Protein AF-U1PTX6-F1 (afdb_monomer)

Structure (mmCIF, N/CA/C/O backbone):
data_AF-U1PTX6-F1
#
_entry.id   AF-U1PTX6-F1
#
loop_
_atom_site.group_PDB
_atom_site.id
_atom_site.type_symbol
_atom_site.label_atom_id
_atom_site.label_alt_id
_atom_site.label_comp_id
_atom_site.label_asym_id
_atom_site.label_entity_id
_atom_site.label_seq_id
_atom_site.pdbx_PDB_ins_code
_atom_site.Cartn_x
_atom_site.Cartn_y
_atom_site.Cartn_z
_atom_site.occupancy
_atom_site.B_iso_or_equiv
_atom_site.auth_seq_id
_atom_site.auth_comp_id
_atom_site.auth_asym_id
_atom_site.auth_atom_id
_atom_site.pdbx_PDB_model_num
ATOM 1 N N . MET A 1 1 ? -22.214 -5.969 -16.723 1.00 67.19 1 MET A N 1
ATOM 2 C CA . MET A 1 1 ? -20.946 -5.271 -17.019 1.00 67.19 1 MET A CA 1
ATOM 3 C C . MET A 1 1 ? -19.883 -6.354 -17.140 1.00 67.19 1 MET A C 1
ATOM 5 O O . MET A 1 1 ? -19.768 -7.136 -16.210 1.00 67.19 1 MET A O 1
ATOM 9 N N . THR A 1 2 ? -19.226 -6.487 -18.291 1.00 77.38 2 THR A N 1
ATOM 10 C CA . THR A 1 2 ? -18.214 -7.534 -18.550 1.00 77.38 2 THR A CA 1
ATOM 11 C C . THR A 1 2 ? -16.856 -7.077 -18.017 1.00 77.38 2 THR A C 1
ATOM 13 O O . THR A 1 2 ? -16.517 -5.902 -18.161 1.00 77.38 2 THR A O 1
ATOM 16 N N . THR A 1 3 ? -16.079 -7.966 -17.396 1.00 85.25 3 THR A N 1
ATOM 17 C CA . THR A 1 3 ? -14.737 -7.619 -16.891 1.00 85.25 3 THR A CA 1
ATOM 18 C C . THR A 1 3 ? -13.754 -7.368 -18.042 1.00 85.25 3 THR A C 1
ATOM 20 O O . THR A 1 3 ? -13.933 -7.879 -19.149 1.00 85.25 3 THR A O 1
ATOM 23 N N . VAL A 1 4 ? -12.667 -6.623 -17.794 1.00 81.56 4 VAL A N 1
ATOM 24 C CA . VAL A 1 4 ? -11.594 -6.423 -18.794 1.00 81.56 4 VAL A CA 1
ATOM 25 C C . VAL A 1 4 ? -11.038 -7.771 -19.278 1.00 81.56 4 VAL A C 1
ATOM 27 O O . VAL A 1 4 ? -10.809 -7.959 -20.473 1.00 81.56 4 VAL A O 1
ATOM 30 N N . THR A 1 5 ? -10.896 -8.738 -18.367 1.00 85.56 5 THR A N 1
ATOM 31 C CA . THR A 1 5 ? -10.382 -10.087 -18.645 1.00 85.56 5 THR A CA 1
ATOM 32 C C . THR A 1 5 ? -11.332 -10.932 -19.490 1.00 85.56 5 THR A C 1
ATOM 34 O O . THR A 1 5 ? -10.887 -11.758 -20.281 1.00 85.56 5 THR A O 1
ATOM 37 N N . GLU A 1 6 ? -12.642 -10.755 -19.350 1.00 88.44 6 GLU A N 1
ATOM 38 C CA . GLU A 1 6 ? -13.608 -11.384 -20.254 1.00 88.44 6 GLU A CA 1
ATOM 39 C C . GLU A 1 6 ? -13.608 -10.689 -21.612 1.00 88.44 6 GLU A C 1
ATOM 41 O O . GLU A 1 6 ? -13.551 -11.358 -22.641 1.00 88.44 6 GLU A O 1
ATOM 46 N N . ARG A 1 7 ? -13.567 -9.352 -21.628 1.00 90.12 7 ARG A N 1
ATOM 47 C CA . ARG A 1 7 ? -13.594 -8.579 -22.870 1.00 90.12 7 ARG A CA 1
ATOM 48 C C . ARG A 1 7 ? -12.386 -8.855 -23.763 1.00 90.12 7 ARG A C 1
ATOM 50 O O . ARG A 1 7 ? -12.537 -8.937 -24.979 1.00 90.12 7 ARG A O 1
ATOM 57 N N . ILE A 1 8 ? -11.197 -9.033 -23.186 1.00 87.94 8 ILE A N 1
ATOM 58 C CA . ILE A 1 8 ? -9.986 -9.293 -23.975 1.00 87.94 8 ILE A CA 1
ATOM 59 C C . ILE A 1 8 ? -10.019 -10.663 -24.672 1.00 87.94 8 ILE A C 1
ATOM 61 O O . ILE A 1 8 ? -9.386 -10.822 -25.710 1.00 87.94 8 ILE A O 1
ATOM 65 N N . LYS A 1 9 ? -10.796 -11.637 -24.173 1.00 88.75 9 LYS A N 1
ATOM 66 C CA . LYS A 1 9 ? -10.960 -12.948 -24.832 1.00 88.75 9 LYS A CA 1
ATOM 67 C C . LYS A 1 9 ? -11.724 -12.848 -26.153 1.00 88.75 9 LYS A C 1
ATOM 69 O O . LYS A 1 9 ? -11.542 -13.687 -27.030 1.00 88.75 9 LYS A O 1
ATOM 74 N N . GLU A 1 10 ? -12.570 -11.831 -26.296 1.00 91.12 10 GLU A N 1
ATOM 75 C CA . GLU A 1 10 ? -13.390 -11.599 -27.489 1.00 91.12 10 GLU A CA 1
ATOM 76 C C . GLU A 1 10 ? -12.643 -10.813 -28.578 1.00 91.12 10 GLU A C 1
ATOM 78 O O . GLU A 1 10 ? -13.075 -10.778 -29.730 1.00 91.12 10 GLU A O 1
ATOM 83 N N . ILE A 1 11 ? -11.518 -10.178 -28.234 1.00 87.31 11 ILE A N 1
ATOM 84 C CA . ILE A 1 11 ? -10.760 -9.303 -29.130 1.00 87.31 11 ILE A CA 1
ATOM 85 C C . ILE A 1 11 ? -9.465 -10.007 -29.547 1.00 87.31 11 ILE A C 1
ATOM 87 O O . ILE A 1 11 ? -8.606 -10.301 -28.721 1.00 87.31 11 ILE A O 1
ATOM 91 N N . LYS A 1 12 ? -9.279 -10.239 -30.852 1.00 84.69 12 LYS A N 1
ATOM 92 C CA . LYS A 1 12 ? -8.003 -10.735 -31.394 1.00 84.69 12 LYS A CA 1
ATOM 93 C C . LYS A 1 12 ? -7.061 -9.575 -31.696 1.00 84.69 12 LYS A C 1
ATOM 95 O O . LYS A 1 12 ? -7.418 -8.679 -32.459 1.00 84.69 12 LYS A O 1
ATOM 100 N N . GLN A 1 13 ? -5.841 -9.628 -31.158 1.00 85.50 13 GLN A N 1
ATOM 101 C CA . GLN A 1 13 ? -4.805 -8.674 -31.543 1.00 85.50 13 GLN A CA 1
ATOM 102 C C . GLN A 1 13 ? -4.388 -8.872 -33.013 1.00 85.50 13 GLN A C 1
ATOM 104 O O . GLN A 1 13 ? -4.213 -10.014 -33.453 1.00 85.50 13 GLN A O 1
ATOM 109 N N . PRO A 1 14 ? -4.208 -7.782 -33.782 1.00 89.31 14 PRO A N 1
ATOM 110 C CA . PRO A 1 14 ? -3.680 -7.854 -35.137 1.00 89.31 14 PRO A CA 1
ATOM 111 C C . PRO A 1 14 ? -2.234 -8.364 -35.133 1.00 89.31 14 PRO A C 1
ATOM 113 O O . PRO A 1 14 ? -1.470 -8.153 -34.187 1.00 89.31 14 PRO A O 1
ATOM 116 N N . ARG A 1 15 ? -1.837 -9.033 -36.219 1.00 85.44 15 ARG A N 1
ATOM 117 C CA . ARG A 1 15 ? -0.468 -9.531 -36.384 1.00 85.44 15 ARG A CA 1
ATOM 118 C C . ARG A 1 15 ? 0.504 -8.346 -36.393 1.00 85.44 15 ARG A C 1
ATOM 120 O O . ARG A 1 15 ? 0.399 -7.482 -37.254 1.00 85.44 15 ARG A O 1
ATOM 127 N N . GLY A 1 16 ? 1.445 -8.331 -35.449 1.00 83.38 16 GLY A N 1
ATOM 128 C CA . GLY A 1 16 ? 2.383 -7.217 -35.255 1.00 83.38 16 GLY A CA 1
ATOM 129 C C . GLY A 1 16 ? 1.932 -6.158 -34.241 1.00 83.38 16 GLY A C 1
ATOM 130 O O . GLY A 1 16 ? 2.669 -5.202 -34.026 1.00 83.38 16 GLY A O 1
ATOM 131 N N . GLY A 1 17 ? 0.775 -6.340 -33.590 1.00 87.38 17 GLY A N 1
ATOM 132 C CA . GLY A 1 17 ? 0.257 -5.428 -32.569 1.00 87.38 17 GLY A CA 1
ATOM 133 C C . GLY A 1 17 ? -0.396 -4.167 -33.146 1.00 87.38 17 GLY A C 1
ATOM 134 O O . GLY A 1 17 ? -0.409 -3.938 -34.352 1.00 87.38 17 GLY A O 1
ATOM 135 N N . TYR A 1 18 ? -0.980 -3.347 -32.270 1.00 88.19 18 TYR A N 1
ATOM 136 C CA . TYR A 1 18 ? -1.620 -2.080 -32.659 1.00 88.19 18 TYR A CA 1
ATOM 137 C C . TYR A 1 18 ? -0.619 -0.949 -32.916 1.00 88.19 18 TYR A C 1
ATOM 139 O O . TYR A 1 18 ? -0.949 0.024 -33.590 1.00 88.19 18 TYR A O 1
ATOM 147 N N . LEU A 1 19 ? 0.591 -1.068 -32.370 1.00 89.88 19 LEU A N 1
ATOM 148 C CA . LEU A 1 19 ? 1.630 -0.050 -32.432 1.00 89.88 19 LEU A CA 1
ATOM 149 C C . LEU A 1 19 ? 2.900 -0.659 -33.047 1.00 89.88 19 LEU A C 1
ATOM 151 O O . LEU A 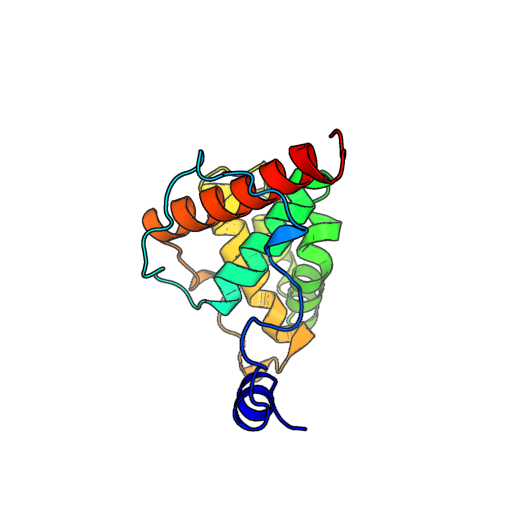1 19 ? 3.366 -1.694 -32.570 1.00 89.88 19 LEU A O 1
ATOM 155 N N . PRO A 1 20 ? 3.478 -0.050 -34.098 1.00 89.62 20 PRO A N 1
ATOM 156 C CA . PRO A 1 20 ? 4.679 -0.572 -34.737 1.00 89.62 20 PRO A CA 1
ATOM 157 C C . PRO A 1 20 ? 5.908 -0.362 -33.840 1.00 89.62 20 PRO A C 1
ATOM 159 O O . PRO A 1 20 ? 6.371 0.764 -33.680 1.00 89.62 20 PRO A O 1
ATOM 162 N N . LEU A 1 21 ? 6.478 -1.453 -33.315 1.00 86.06 21 LEU A N 1
ATOM 163 C CA . LEU A 1 21 ? 7.618 -1.423 -32.379 1.00 86.06 21 LEU A CA 1
ATOM 164 C C . LEU A 1 21 ? 8.839 -0.650 -32.900 1.00 86.06 21 LEU A C 1
ATOM 166 O O . LEU A 1 21 ? 9.533 -0.016 -32.120 1.00 86.06 21 LEU A O 1
ATOM 170 N N . ARG A 1 22 ? 9.065 -0.635 -34.220 1.00 89.75 22 ARG A N 1
ATOM 171 C CA . ARG A 1 22 ? 10.156 0.126 -34.862 1.00 89.75 22 ARG A CA 1
ATOM 172 C C . ARG A 1 22 ? 10.110 1.641 -34.611 1.00 89.75 22 ARG A C 1
ATOM 174 O O . ARG A 1 22 ? 11.093 2.316 -34.880 1.00 89.75 22 ARG A O 1
ATOM 181 N N . ASN A 1 23 ? 8.967 2.170 -34.167 1.00 92.94 23 ASN A N 1
ATOM 182 C CA . ASN A 1 23 ? 8.801 3.586 -33.844 1.00 92.94 23 ASN A CA 1
ATOM 183 C C . ASN A 1 23 ? 9.157 3.905 -32.380 1.00 92.94 23 ASN A C 1
ATOM 185 O O . ASN A 1 23 ? 9.067 5.064 -31.985 1.00 92.94 23 ASN A O 1
ATOM 189 N N . PHE A 1 24 ? 9.510 2.901 -31.575 1.00 89.56 24 PHE A N 1
ATOM 190 C CA . PHE A 1 24 ? 9.816 3.052 -30.157 1.00 89.56 24 PHE A CA 1
ATOM 191 C C . PHE A 1 24 ? 11.301 2.805 -29.899 1.00 89.56 24 PHE A C 1
ATOM 193 O O . PHE A 1 24 ? 11.928 1.968 -30.549 1.00 89.56 24 PHE A O 1
ATOM 200 N N . THR A 1 25 ? 11.842 3.510 -28.909 1.00 88.75 25 THR A N 1
ATOM 201 C CA . THR A 1 25 ? 13.168 3.241 -28.347 1.00 88.75 25 THR A CA 1
ATOM 202 C C . THR A 1 25 ? 13.003 2.371 -27.110 1.00 88.75 25 THR A C 1
ATOM 204 O O . THR A 1 25 ? 12.134 2.638 -26.280 1.00 88.75 25 THR A O 1
ATOM 207 N N . VAL A 1 26 ? 13.826 1.330 -26.990 1.00 84.38 26 VAL A N 1
ATOM 208 C CA . VAL A 1 26 ? 13.868 0.488 -25.791 1.00 84.38 26 VAL A CA 1
ATOM 209 C C . VAL A 1 26 ? 14.858 1.096 -24.808 1.00 84.38 26 VAL A C 1
ATOM 211 O O . VAL A 1 26 ? 16.026 1.280 -25.148 1.00 84.38 26 VAL A O 1
ATOM 214 N N . THR A 1 27 ? 14.384 1.370 -23.598 1.00 81.06 27 THR A N 1
ATOM 215 C CA . THR A 1 27 ? 15.215 1.761 -22.459 1.00 81.06 27 THR A CA 1
ATOM 216 C C . THR A 1 27 ? 15.077 0.678 -21.403 1.00 81.06 27 THR A C 1
ATOM 218 O O . THR A 1 27 ? 13.964 0.403 -20.955 1.00 81.06 27 THR A O 1
ATOM 221 N N . ASP A 1 28 ? 16.192 0.047 -21.043 1.00 77.50 28 ASP A N 1
ATOM 222 C CA . ASP A 1 28 ? 16.230 -0.880 -19.917 1.00 77.50 28 ASP A CA 1
ATOM 223 C C . ASP A 1 28 ? 16.212 -0.079 -18.609 1.00 77.50 28 ASP A C 1
ATOM 225 O O . ASP A 1 28 ? 16.924 0.916 -18.479 1.00 77.50 28 ASP A O 1
ATOM 229 N N . MET A 1 29 ? 15.356 -0.482 -17.676 1.00 72.44 29 MET A N 1
ATOM 230 C CA . MET A 1 29 ? 15.191 0.147 -16.362 1.00 72.44 29 MET A CA 1
ATOM 231 C C . MET A 1 29 ? 15.334 -0.883 -15.235 1.00 72.44 29 MET A C 1
ATOM 233 O O . MET A 1 29 ? 14.880 -0.647 -14.115 1.00 72.44 29 MET A O 1
ATOM 237 N N . ASP A 1 30 ? 15.918 -2.053 -15.509 1.00 71.94 30 ASP A N 1
ATOM 238 C CA . ASP A 1 30 ? 15.947 -3.170 -14.562 1.00 71.94 30 ASP A CA 1
ATOM 239 C C . ASP A 1 30 ? 17.113 -3.108 -13.557 1.00 71.94 30 ASP A C 1
ATOM 241 O O . 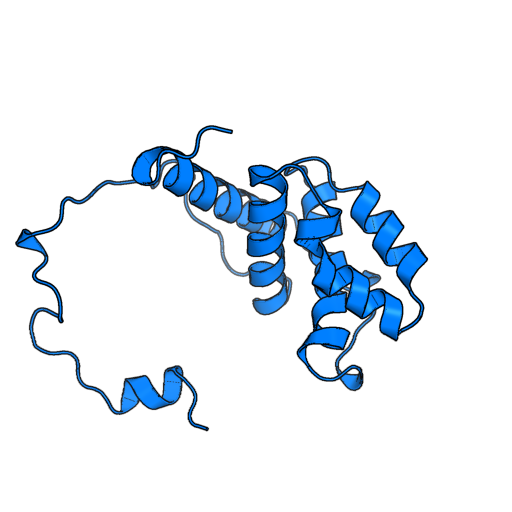ASP A 1 30 ? 17.737 -4.107 -13.207 1.00 71.94 30 ASP A O 1
ATOM 245 N N . GLU A 1 31 ? 17.406 -1.914 -13.040 1.00 81.12 31 GLU A N 1
ATOM 246 C CA . GLU A 1 31 ? 18.480 -1.703 -12.058 1.00 81.12 31 GLU A CA 1
ATOM 247 C C . GLU A 1 31 ? 18.091 -2.176 -10.645 1.00 81.12 31 GLU A C 1
ATOM 249 O O . GLU A 1 31 ? 18.943 -2.514 -9.824 1.00 81.12 31 GLU A O 1
ATOM 254 N N . ILE A 1 32 ? 16.787 -2.220 -10.355 1.00 81.62 32 ILE A N 1
ATOM 255 C CA . ILE A 1 32 ? 16.227 -2.518 -9.024 1.00 81.62 32 ILE A CA 1
ATOM 256 C C . ILE A 1 32 ? 16.069 -4.038 -8.788 1.00 81.62 32 ILE A C 1
ATOM 258 O O . ILE A 1 32 ? 15.881 -4.493 -7.653 1.00 81.62 32 ILE A O 1
ATOM 262 N N . GLY A 1 33 ? 16.208 -4.839 -9.851 1.00 83.31 33 GLY A N 1
ATOM 263 C CA . GLY A 1 33 ? 16.132 -6.297 -9.821 1.00 83.31 33 GLY A CA 1
ATOM 264 C C . GLY A 1 33 ? 14.716 -6.855 -9.647 1.00 83.31 33 GLY A C 1
ATOM 265 O O . GLY A 1 33 ? 13.748 -6.132 -9.405 1.00 83.31 33 GLY A O 1
ATOM 266 N N . GLU A 1 34 ? 14.593 -8.177 -9.762 1.00 85.06 34 GLU A N 1
ATOM 267 C CA . GLU A 1 34 ? 13.299 -8.862 -9.823 1.00 85.06 34 GLU A CA 1
ATOM 268 C C . GLU A 1 34 ? 12.543 -8.908 -8.485 1.00 85.06 34 GLU A C 1
ATOM 270 O O . GLU A 1 34 ? 13.121 -8.884 -7.392 1.00 85.06 34 GLU A O 1
ATOM 275 N N . VAL A 1 35 ? 11.217 -9.000 -8.593 1.00 88.31 35 VAL A N 1
ATOM 276 C CA . VAL A 1 35 ? 10.279 -9.233 -7.488 1.00 88.31 35 VAL A CA 1
ATOM 277 C C . VAL A 1 35 ? 10.155 -10.743 -7.281 1.00 88.31 35 VAL A C 1
ATOM 279 O O . VAL A 1 35 ? 9.968 -11.486 -8.241 1.00 88.31 35 VAL A O 1
ATOM 282 N N . THR A 1 36 ? 10.262 -11.211 -6.041 1.00 84.81 36 THR A N 1
ATOM 283 C CA . THR A 1 36 ? 10.266 -12.642 -5.709 1.00 84.81 36 THR A CA 1
ATOM 284 C C . THR A 1 36 ? 8.882 -13.102 -5.265 1.00 84.81 36 THR A C 1
ATOM 286 O O . THR A 1 36 ? 8.494 -12.897 -4.118 1.00 84.81 36 THR A O 1
ATOM 289 N N . SER A 1 37 ? 8.121 -13.733 -6.156 1.00 82.00 37 SER A N 1
ATOM 290 C CA . SER A 1 37 ? 6.796 -14.281 -5.831 1.00 82.00 37 SER A CA 1
ATOM 291 C C . SER A 1 37 ? 6.875 -15.661 -5.144 1.00 82.00 37 SER A C 1
ATOM 293 O O . SER A 1 37 ? 7.811 -16.419 -5.411 1.00 82.00 37 SER A O 1
ATOM 295 N N . PRO A 1 38 ? 5.878 -16.046 -4.322 1.00 90.06 38 PRO A N 1
ATOM 296 C CA . PRO A 1 38 ? 4.670 -15.287 -3.986 1.00 90.06 38 PRO A CA 1
ATOM 297 C C . PRO A 1 38 ? 4.839 -14.352 -2.775 1.00 90.06 38 PRO A C 1
ATOM 299 O O . PRO A 1 38 ? 5.572 -14.657 -1.836 1.00 90.06 38 PRO A O 1
ATOM 302 N N . GLU A 1 39 ? 4.103 -13.240 -2.776 1.00 95.88 39 GLU A N 1
ATOM 303 C CA . GLU A 1 39 ? 3.801 -12.458 -1.573 1.00 95.88 39 GLU A CA 1
ATOM 304 C C . GLU A 1 39 ? 2.853 -13.229 -0.638 1.00 95.88 39 GLU A C 1
ATOM 306 O O . GLU A 1 39 ? 2.012 -14.013 -1.088 1.00 95.88 39 GLU A O 1
ATOM 311 N N . ASN A 1 40 ? 2.945 -12.985 0.673 1.00 97.38 40 ASN A N 1
ATOM 312 C CA . ASN A 1 40 ? 2.159 -13.708 1.679 1.00 97.38 40 ASN A CA 1
ATOM 313 C C . ASN A 1 40 ? 0.817 -13.036 2.044 1.00 97.38 40 ASN A C 1
ATOM 315 O O . ASN A 1 40 ? 0.046 -13.594 2.826 1.00 97.38 40 ASN A O 1
ATOM 319 N N . ILE A 1 41 ? 0.512 -11.864 1.476 1.00 97.00 41 ILE A N 1
ATOM 320 C CA . ILE A 1 41 ? -0.783 -11.178 1.621 1.00 97.00 41 ILE A CA 1
ATOM 321 C C . ILE A 1 41 ? -1.514 -11.101 0.276 1.00 97.00 41 ILE A C 1
ATOM 323 O O . ILE A 1 41 ? -0.949 -11.350 -0.787 1.00 97.00 41 ILE A O 1
ATOM 327 N N . ARG A 1 42 ? -2.805 -10.752 0.303 1.00 94.56 42 ARG A N 1
ATOM 328 C CA . ARG A 1 42 ? -3.619 -10.686 -0.919 1.00 94.56 42 ARG A CA 1
ATOM 329 C C . ARG A 1 42 ? -3.054 -9.657 -1.906 1.00 94.56 42 ARG A C 1
ATOM 331 O O . ARG A 1 42 ? -2.778 -8.522 -1.526 1.00 94.56 42 ARG A O 1
ATOM 338 N N . ALA A 1 43 ? -2.999 -10.023 -3.186 1.00 94.75 43 ALA A N 1
ATOM 339 C CA . ALA A 1 43 ? -2.457 -9.177 -4.253 1.00 94.75 43 ALA A CA 1
ATOM 3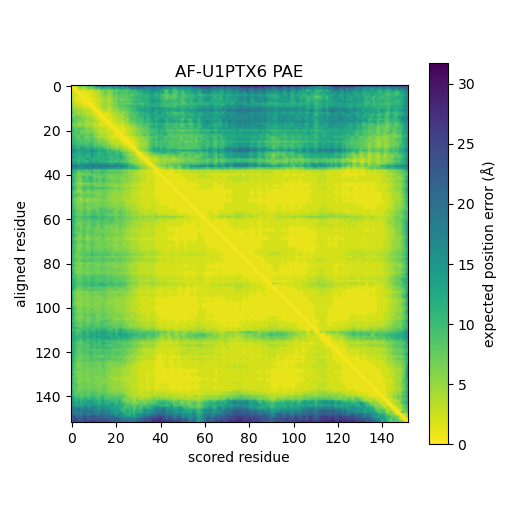40 C C . ALA A 1 43 ? -3.120 -7.788 -4.351 1.00 94.75 43 ALA A C 1
ATOM 342 O O . ALA A 1 43 ? -2.460 -6.815 -4.705 1.00 94.75 43 ALA A O 1
ATOM 343 N N . ASN A 1 44 ? -4.408 -7.666 -4.003 1.00 94.38 44 ASN A N 1
ATOM 344 C CA . ASN A 1 44 ? -5.084 -6.367 -3.974 1.00 94.38 44 ASN A CA 1
ATOM 345 C C . ASN A 1 44 ? -4.509 -5.433 -2.893 1.00 94.38 44 ASN A C 1
ATOM 347 O O . ASN A 1 44 ? -4.339 -4.251 -3.164 1.00 94.38 44 ASN A O 1
ATOM 351 N N . LEU A 1 45 ? -4.177 -5.954 -1.705 1.00 97.38 45 LEU A N 1
ATOM 352 C CA . LEU A 1 45 ? -3.553 -5.169 -0.633 1.00 97.38 45 LEU A CA 1
ATOM 353 C C . LEU A 1 45 ? -2.156 -4.709 -1.053 1.00 97.38 45 LEU A C 1
ATOM 355 O O . LEU A 1 45 ? -1.836 -3.536 -0.901 1.00 97.38 45 LEU A O 1
ATOM 359 N N . VAL A 1 46 ? -1.363 -5.603 -1.657 1.00 97.94 46 VAL A N 1
ATOM 360 C CA . VAL A 1 46 ? -0.038 -5.267 -2.207 1.00 97.94 46 VAL A CA 1
ATOM 361 C C . VAL A 1 46 ? -0.150 -4.133 -3.227 1.00 97.94 46 VAL A C 1
ATOM 363 O O . VAL A 1 46 ? 0.563 -3.140 -3.120 1.00 97.94 46 VAL A O 1
ATOM 366 N N . GLY A 1 47 ? -1.072 -4.248 -4.188 1.00 96.94 47 GLY A N 1
ATOM 367 C CA . GLY A 1 47 ? -1.252 -3.243 -5.237 1.00 96.94 47 GLY A CA 1
ATOM 368 C C . GLY A 1 47 ? -1.640 -1.864 -4.698 1.00 96.94 47 GLY A C 1
ATOM 369 O O . GLY A 1 47 ? -1.058 -0.865 -5.116 1.00 96.94 47 GLY A O 1
ATOM 370 N N . ILE A 1 48 ? -2.581 -1.801 -3.748 1.00 98.19 48 ILE A N 1
ATOM 371 C CA . ILE A 1 48 ? -3.003 -0.527 -3.142 1.00 98.19 48 ILE A CA 1
ATOM 372 C C . ILE A 1 48 ? -1.876 0.054 -2.276 1.00 98.19 48 ILE A C 1
ATOM 374 O O . ILE A 1 48 ? -1.603 1.248 -2.361 1.00 98.19 48 ILE A O 1
ATOM 378 N N . ALA A 1 49 ? -1.170 -0.777 -1.499 1.00 98.50 49 ALA A N 1
ATOM 379 C CA . ALA A 1 49 ? -0.032 -0.327 -0.698 1.00 98.50 49 ALA A CA 1
ATOM 380 C C . ALA A 1 49 ? 1.076 0.271 -1.578 1.00 98.50 49 ALA A C 1
ATOM 382 O O . ALA A 1 49 ? 1.601 1.332 -1.249 1.00 98.50 49 ALA A O 1
ATOM 383 N N . VAL A 1 50 ? 1.395 -0.357 -2.716 1.00 98.25 50 VAL A N 1
ATOM 384 C CA . VAL A 1 50 ? 2.358 0.179 -3.692 1.00 98.25 50 VAL A CA 1
ATOM 385 C C . VAL A 1 50 ? 1.889 1.523 -4.258 1.00 98.25 50 VAL A C 1
ATOM 387 O O . VAL A 1 50 ? 2.691 2.455 -4.298 1.00 98.25 50 VAL A O 1
ATOM 390 N N . ASP A 1 51 ? 0.619 1.663 -4.659 1.00 97.94 51 ASP A N 1
ATOM 391 C CA . ASP A 1 51 ? 0.070 2.939 -5.158 1.00 97.94 51 ASP A CA 1
ATOM 392 C C . ASP A 1 51 ? 0.192 4.047 -4.099 1.00 97.94 51 ASP A C 1
ATOM 394 O O . ASP A 1 51 ? 0.806 5.088 -4.343 1.00 97.94 51 ASP A O 1
ATOM 398 N N . TYR A 1 52 ? -0.314 3.814 -2.887 1.00 98.44 52 TYR A N 1
ATOM 399 C CA . TYR A 1 52 ? -0.342 4.846 -1.848 1.00 98.44 52 TYR A CA 1
ATOM 400 C C . TYR A 1 52 ? 1.052 5.195 -1.329 1.00 98.44 52 TYR A C 1
ATOM 402 O O . TYR A 1 52 ? 1.354 6.376 -1.165 1.00 98.44 52 TYR A O 1
ATOM 410 N N . LEU A 1 53 ? 1.950 4.218 -1.160 1.00 98.50 53 LEU A N 1
ATOM 411 C CA . LEU A 1 53 ? 3.351 4.497 -0.830 1.00 98.50 53 LEU A CA 1
ATOM 412 C C . LEU A 1 53 ? 4.057 5.275 -1.942 1.00 98.50 53 LEU A C 1
ATOM 414 O O . LEU A 1 53 ? 4.867 6.154 -1.650 1.00 98.50 53 LEU A O 1
ATOM 418 N N . THR A 1 54 ? 3.746 5.004 -3.211 1.00 96.94 54 THR A N 1
ATOM 419 C CA . THR A 1 54 ? 4.285 5.792 -4.328 1.00 96.94 54 THR A CA 1
ATOM 420 C C . THR A 1 54 ? 3.812 7.240 -4.234 1.00 96.94 54 THR A C 1
ATOM 422 O O . THR A 1 54 ? 4.637 8.146 -4.288 1.00 96.94 54 THR A O 1
ATOM 425 N N . ARG A 1 55 ? 2.514 7.489 -4.020 1.00 95.56 55 ARG A N 1
ATOM 426 C CA . ARG A 1 55 ? 1.984 8.854 -3.842 1.00 95.56 55 ARG A CA 1
ATOM 427 C C . ARG A 1 55 ? 2.608 9.552 -2.640 1.00 95.56 55 ARG A C 1
ATOM 429 O O . ARG A 1 55 ? 3.094 10.670 -2.778 1.00 95.56 55 ARG A O 1
ATOM 436 N N . PHE A 1 56 ? 2.648 8.882 -1.492 1.00 96.62 56 PHE A N 1
ATOM 437 C CA . PHE A 1 56 ? 3.248 9.414 -0.271 1.00 96.62 56 PHE A CA 1
ATOM 438 C C . PHE A 1 56 ? 4.717 9.785 -0.490 1.00 96.62 56 PHE A C 1
ATOM 440 O O . PHE A 1 56 ? 5.124 10.904 -0.206 1.00 96.62 56 PHE A O 1
ATOM 447 N N . THR A 1 57 ? 5.517 8.883 -1.052 1.00 94.88 57 THR A N 1
ATOM 448 C CA . THR A 1 57 ? 6.958 9.122 -1.231 1.00 94.88 57 THR A CA 1
ATOM 449 C C . THR A 1 57 ? 7.300 10.043 -2.402 1.00 94.88 57 THR A C 1
ATOM 451 O O . THR A 1 57 ? 8.468 10.419 -2.542 1.00 94.88 57 THR A O 1
ATOM 454 N N . THR A 1 58 ? 6.322 10.388 -3.242 1.00 92.31 58 THR A N 1
ATOM 455 C CA . THR A 1 58 ? 6.444 11.395 -4.304 1.00 92.31 58 THR A CA 1
ATOM 456 C C . THR A 1 58 ? 5.994 12.776 -3.828 1.00 92.31 58 THR A C 1
ATOM 458 O O . THR A 1 58 ? 6.662 13.757 -4.132 1.00 92.31 58 THR A O 1
ATOM 461 N N . TYR A 1 59 ? 4.889 12.871 -3.081 1.00 91.81 59 TYR A N 1
ATOM 462 C CA . TYR A 1 59 ? 4.276 14.153 -2.702 1.00 91.81 59 TYR A CA 1
ATOM 463 C C . TYR A 1 59 ? 4.503 14.558 -1.238 1.00 91.81 59 TYR A C 1
ATOM 465 O O . TYR A 1 59 ? 4.207 15.688 -0.866 1.00 91.81 59 TYR A O 1
ATOM 473 N N . GLY A 1 60 ? 5.022 13.659 -0.402 1.00 92.50 60 GLY A N 1
ATOM 474 C CA . GLY A 1 60 ? 5.387 13.928 0.991 1.00 92.50 60 GLY A CA 1
ATOM 475 C C . GLY A 1 60 ? 4.224 13.971 1.985 1.00 92.50 60 GLY A C 1
ATOM 476 O O . GLY A 1 60 ? 4.472 14.183 3.169 1.00 92.50 60 GLY A O 1
ATOM 477 N N . ASP A 1 61 ? 2.980 13.754 1.547 1.00 95.56 61 ASP A N 1
ATOM 478 C CA . ASP A 1 61 ? 1.804 13.790 2.423 1.00 95.56 61 ASP A CA 1
ATOM 479 C C . ASP A 1 61 ? 1.143 12.405 2.570 1.00 95.56 61 ASP A C 1
ATOM 481 O O . ASP A 1 61 ? 0.479 11.931 1.638 1.00 95.56 61 ASP A O 1
ATOM 485 N N . PRO A 1 62 ? 1.294 11.739 3.732 1.00 96.62 62 PRO A N 1
ATOM 486 C CA . PRO A 1 62 ? 0.659 10.453 3.977 1.00 96.62 62 PRO A CA 1
ATOM 487 C C . PRO A 1 62 ? -0.860 10.580 4.156 1.00 96.62 62 PRO A C 1
ATOM 489 O O . PRO A 1 62 ? -1.574 9.643 3.806 1.00 96.62 62 PRO A O 1
ATOM 492 N N . PHE A 1 63 ? -1.382 11.714 4.641 1.00 97.56 63 PHE A N 1
ATOM 493 C CA . PHE A 1 63 ? -2.827 11.885 4.834 1.00 97.56 63 PHE A CA 1
ATOM 494 C C . PHE A 1 63 ? -3.563 11.859 3.498 1.00 97.56 63 PHE A C 1
ATOM 496 O O . PHE A 1 63 ? -4.482 11.061 3.330 1.00 97.56 63 PHE A O 1
ATOM 503 N N . SER A 1 64 ? -3.121 12.667 2.530 1.00 97.44 64 SER A N 1
ATOM 504 C CA . SER A 1 64 ? -3.710 12.662 1.186 1.00 97.44 64 SER A CA 1
ATOM 505 C C . SER A 1 64 ? -3.503 11.325 0.469 1.00 97.44 64 SER A C 1
ATOM 507 O O . SER A 1 64 ? -4.392 10.852 -0.234 1.00 97.44 64 SER A O 1
ATOM 509 N N . ALA A 1 65 ? -2.343 10.681 0.642 1.00 98.06 65 ALA A N 1
ATOM 510 C CA . ALA A 1 65 ? -2.060 9.406 -0.016 1.00 98.06 65 ALA A CA 1
ATOM 511 C C . ALA A 1 65 ? -2.966 8.260 0.472 1.00 98.06 65 ALA A C 1
ATOM 513 O O . ALA A 1 65 ? -3.357 7.422 -0.338 1.00 98.06 65 ALA A O 1
ATOM 514 N N . PHE A 1 66 ? -3.317 8.243 1.762 1.00 98.50 66 PHE A N 1
ATOM 515 C CA . PHE A 1 66 ? -4.124 7.195 2.401 1.00 98.50 66 PHE A CA 1
ATOM 516 C C . PHE A 1 66 ? -5.550 7.653 2.753 1.00 98.50 66 PHE A C 1
ATOM 518 O O . PHE A 1 66 ? -6.231 7.000 3.543 1.00 98.50 66 PHE A O 1
ATOM 525 N N . GLU A 1 67 ? -6.037 8.744 2.156 1.00 98.19 67 GLU A N 1
ATOM 526 C CA . GLU A 1 67 ? -7.348 9.342 2.453 1.00 98.19 67 GLU A CA 1
ATOM 527 C C . GLU A 1 67 ? -8.493 8.316 2.395 1.00 98.19 67 GLU A C 1
ATOM 529 O O . GLU A 1 67 ? -9.375 8.296 3.254 1.00 98.19 67 GLU A O 1
ATOM 534 N N . ILE A 1 68 ? -8.467 7.415 1.410 1.00 98.31 68 ILE A N 1
ATOM 535 C CA . ILE A 1 68 ? -9.499 6.383 1.251 1.00 98.31 68 ILE A CA 1
ATOM 536 C C . ILE A 1 68 ? -9.465 5.378 2.408 1.00 98.31 68 ILE A C 1
ATOM 538 O O . ILE A 1 68 ? -10.517 5.000 2.925 1.00 98.31 68 ILE A O 1
ATOM 542 N N . SER A 1 69 ? -8.272 4.980 2.850 1.00 98.50 69 SER A N 1
ATOM 543 C CA . SER A 1 69 ? -8.110 4.109 4.014 1.00 98.50 69 SER A CA 1
ATOM 544 C C . SER A 1 69 ? -8.616 4.791 5.288 1.00 98.50 69 SER A C 1
ATOM 546 O O . SER A 1 69 ? -9.315 4.171 6.086 1.00 98.50 69 SER A O 1
ATOM 548 N N . LEU A 1 70 ? -8.317 6.084 5.460 1.00 98.62 70 LEU A N 1
ATOM 549 C CA . LEU A 1 70 ? -8.772 6.876 6.607 1.00 98.62 70 LEU A CA 1
ATOM 550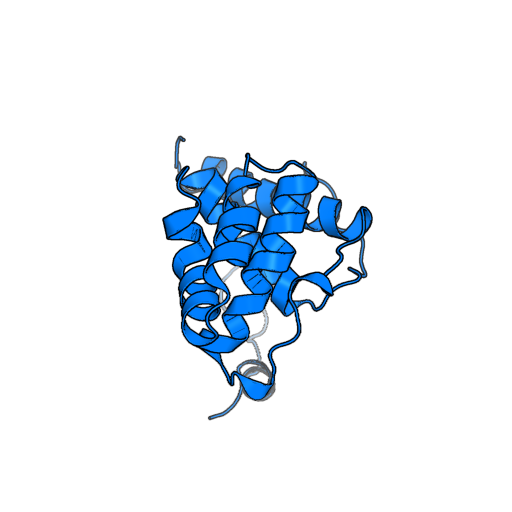 C C . LEU A 1 70 ? -10.302 7.022 6.628 1.00 98.62 70 LEU A C 1
ATOM 552 O O . LEU A 1 70 ? -10.916 6.849 7.681 1.00 98.62 70 LEU A O 1
ATOM 556 N N . HIS A 1 71 ? -10.935 7.251 5.473 1.00 98.06 71 HIS A N 1
ATOM 557 C CA . HIS A 1 71 ? -12.395 7.231 5.357 1.00 98.06 71 HIS A CA 1
ATOM 558 C C . HIS A 1 71 ? -12.986 5.856 5.693 1.00 98.06 71 HIS A C 1
ATOM 560 O O . HIS A 1 71 ? -13.996 5.779 6.390 1.00 98.06 71 HIS A O 1
ATOM 566 N N . GLY A 1 72 ? -12.357 4.769 5.237 1.00 97.88 72 GLY A N 1
ATOM 567 C CA . GLY A 1 72 ? -12.769 3.410 5.587 1.00 97.88 72 GLY A CA 1
ATOM 568 C C . GLY A 1 72 ? -12.734 3.162 7.097 1.00 97.88 72 GLY A C 1
ATOM 569 O O . GLY A 1 72 ? -13.706 2.658 7.653 1.00 97.88 72 GLY A O 1
ATOM 570 N N . ALA A 1 73 ? -11.663 3.582 7.772 1.00 98.19 73 ALA A N 1
ATOM 571 C CA . ALA A 1 73 ? -11.542 3.480 9.225 1.00 98.19 73 ALA A CA 1
ATOM 572 C C . ALA A 1 73 ? -12.611 4.304 9.962 1.00 98.19 73 ALA A C 1
ATOM 574 O O . ALA A 1 73 ? -13.196 3.821 10.929 1.00 98.19 73 ALA A O 1
ATOM 575 N N . HIS A 1 74 ? -12.920 5.508 9.469 1.00 97.62 74 HIS A N 1
ATOM 576 C CA . HIS A 1 74 ? -13.974 6.361 10.024 1.00 97.62 74 HIS A CA 1
ATOM 577 C C . HIS A 1 74 ? -15.358 5.704 9.984 1.00 97.62 74 HIS A C 1
ATOM 579 O O . HIS A 1 74 ? -16.093 5.734 10.970 1.00 97.62 74 HIS A O 1
ATOM 585 N N . LEU A 1 75 ? -15.705 5.041 8.877 1.00 96.94 75 LEU A N 1
ATOM 586 C CA . LEU A 1 75 ? -17.009 4.386 8.717 1.00 96.94 75 LEU A CA 1
ATOM 587 C C . LEU A 1 75 ? -17.257 3.244 9.715 1.00 96.94 75 LEU A C 1
ATOM 589 O O . LEU A 1 75 ? -18.413 2.937 10.003 1.00 96.94 75 LEU A O 1
ATOM 593 N N . ILE A 1 76 ? -16.197 2.629 10.246 1.00 96.56 76 ILE A N 1
ATOM 594 C CA . ILE A 1 76 ? -16.276 1.568 11.263 1.00 96.56 76 ILE A CA 1
ATOM 595 C C . ILE A 1 76 ? -15.762 2.009 12.640 1.00 96.56 76 ILE A C 1
ATOM 597 O O . ILE A 1 76 ? -15.613 1.168 13.523 1.00 96.56 76 ILE A O 1
ATOM 601 N N . GLN A 1 77 ? -15.537 3.313 12.832 1.00 97.19 77 GLN A N 1
ATOM 602 C CA . GLN A 1 77 ? -15.126 3.921 14.101 1.00 97.19 77 GLN A CA 1
ATOM 603 C C . GLN A 1 77 ? -13.772 3.406 14.645 1.00 97.19 77 GLN A C 1
ATOM 605 O O . GLN A 1 77 ? -13.603 3.258 15.857 1.00 97.19 77 GLN A O 1
ATOM 610 N N . ASP A 1 78 ? -12.811 3.114 13.756 1.00 97.62 78 ASP A N 1
ATOM 611 C CA . ASP A 1 78 ? -11.449 2.657 14.097 1.00 97.62 78 ASP A CA 1
ATOM 612 C C . ASP A 1 78 ? -10.351 3.663 13.676 1.00 97.62 78 ASP A C 1
ATOM 614 O O . ASP A 1 78 ? -9.216 3.318 13.331 1.00 97.62 78 ASP A O 1
ATOM 618 N N . GLU A 1 79 ? -10.675 4.959 13.690 1.00 98.00 79 GLU A N 1
ATOM 619 C CA . GLU A 1 79 ? -9.772 6.037 13.267 1.00 98.00 79 GLU A CA 1
ATOM 620 C C . GLU A 1 79 ? -8.507 6.101 14.118 1.00 98.00 79 GLU A C 1
ATOM 622 O O . GLU A 1 79 ? -7.436 6.431 13.616 1.00 98.00 79 GLU A O 1
ATOM 627 N N . THR A 1 80 ? -8.608 5.772 15.407 1.00 98.19 80 THR A N 1
ATOM 628 C CA . THR A 1 80 ? -7.454 5.805 16.317 1.00 98.19 80 THR A CA 1
ATOM 629 C C . THR A 1 80 ? -6.378 4.821 15.861 1.00 98.19 80 THR A C 1
ATOM 631 O O . THR A 1 80 ? -5.200 5.178 15.804 1.00 98.19 80 THR A O 1
ATOM 634 N N . THR A 1 81 ? -6.767 3.600 15.483 1.00 98.31 81 THR A N 1
ATOM 635 C CA . THR A 1 81 ? -5.836 2.601 14.948 1.00 98.31 81 THR A CA 1
ATOM 636 C C . THR A 1 81 ? -5.255 3.067 13.619 1.00 98.31 81 THR A C 1
ATOM 638 O O . THR A 1 81 ? -4.038 3.027 13.438 1.00 98.31 81 THR A O 1
ATOM 641 N N . ALA A 1 82 ? -6.096 3.562 12.707 1.00 98.50 82 ALA A N 1
ATOM 642 C CA . ALA A 1 82 ? -5.650 4.048 11.404 1.00 98.50 82 ALA A CA 1
ATOM 643 C C . ALA A 1 82 ? -4.653 5.216 11.513 1.00 98.50 82 ALA A C 1
ATOM 645 O O . ALA A 1 82 ? -3.615 5.203 10.854 1.00 98.50 82 ALA A O 1
ATOM 646 N N . LEU A 1 83 ? -4.907 6.189 12.392 1.00 98.38 83 LEU A N 1
ATOM 647 C CA . LEU A 1 83 ? -4.004 7.316 12.637 1.00 98.38 83 LEU A CA 1
ATOM 648 C C . LEU A 1 83 ? -2.693 6.875 13.296 1.00 98.38 83 LEU A C 1
ATOM 650 O O . LEU A 1 83 ? -1.640 7.422 12.974 1.00 98.38 83 LEU A O 1
ATOM 654 N N . ASN A 1 84 ? -2.720 5.876 14.183 1.00 98.19 84 ASN A N 1
ATOM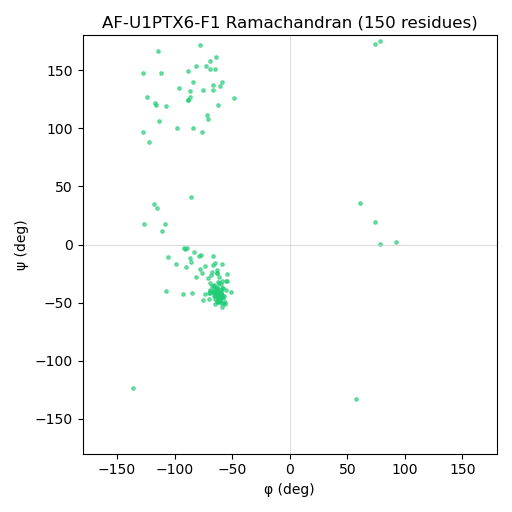 655 C CA . ASN A 1 84 ? -1.492 5.308 14.743 1.00 98.19 84 ASN A CA 1
ATOM 656 C C . ASN A 1 84 ? -0.640 4.634 13.660 1.00 98.19 84 ASN A C 1
ATOM 658 O O . ASN A 1 84 ? 0.562 4.881 13.606 1.00 98.19 84 ASN A O 1
ATOM 662 N N . LEU A 1 85 ? -1.253 3.859 12.759 1.00 98.50 85 LEU A N 1
ATOM 663 C CA . LEU A 1 85 ? -0.563 3.282 11.599 1.00 98.50 85 LEU A CA 1
ATOM 664 C C . LEU A 1 85 ? 0.016 4.373 10.692 1.00 98.50 85 LEU A C 1
ATOM 666 O O . LEU A 1 85 ? 1.179 4.299 10.306 1.00 98.50 85 LEU A O 1
ATOM 670 N N . LEU A 1 86 ? -0.760 5.422 10.408 1.00 98.12 86 LEU A N 1
ATOM 671 C CA . LEU A 1 86 ? -0.325 6.542 9.575 1.00 98.12 86 LEU A CA 1
ATOM 672 C C . LEU A 1 86 ? 0.929 7.234 10.139 1.00 98.12 86 LEU A C 1
ATOM 674 O O . LEU A 1 86 ? 1.816 7.616 9.383 1.00 98.12 86 LEU A O 1
ATOM 678 N N . ARG A 1 87 ? 1.045 7.353 11.469 1.00 97.19 87 ARG A N 1
ATOM 679 C CA . ARG A 1 87 ? 2.215 7.951 12.144 1.00 97.19 87 ARG A CA 1
ATOM 680 C C . ARG A 1 87 ? 3.504 7.143 11.993 1.00 97.19 87 ARG A C 1
ATOM 682 O O . ARG A 1 87 ? 4.573 7.696 12.234 1.00 97.19 87 ARG A O 1
ATOM 689 N N . HIS A 1 88 ? 3.413 5.868 11.624 1.00 96.19 88 HIS A N 1
ATOM 690 C CA . HIS A 1 88 ? 4.579 5.040 11.318 1.00 96.19 88 HIS A CA 1
ATOM 691 C C . HIS A 1 88 ? 5.087 5.228 9.884 1.00 96.19 88 HIS A C 1
ATOM 693 O O . HIS A 1 88 ? 6.132 4.678 9.550 1.00 96.19 88 HIS A O 1
ATOM 699 N N . LEU A 1 89 ? 4.381 5.986 9.036 1.00 97.31 89 LEU A N 1
ATOM 700 C CA . LEU A 1 89 ? 4.799 6.229 7.660 1.00 97.31 89 LEU A CA 1
ATOM 701 C C . LEU A 1 89 ? 5.935 7.255 7.603 1.00 97.31 89 LEU A C 1
ATOM 703 O O . LEU A 1 89 ? 5.720 8.464 7.574 1.00 97.31 89 LEU A O 1
ATOM 707 N N . ASP A 1 90 ? 7.151 6.730 7.529 1.00 95.25 90 ASP A N 1
ATOM 708 C CA . ASP A 1 90 ? 8.393 7.450 7.270 1.00 95.25 90 ASP A CA 1
ATOM 709 C C . ASP A 1 90 ? 9.134 6.780 6.097 1.00 95.25 90 ASP A C 1
ATOM 711 O O . ASP A 1 90 ? 9.765 5.725 6.234 1.00 95.25 90 ASP A O 1
ATOM 715 N N . GLY A 1 91 ? 8.963 7.317 4.887 1.00 95.50 91 GLY A N 1
ATOM 716 C CA . GLY A 1 91 ? 9.568 6.772 3.669 1.00 95.50 91 GLY A CA 1
ATOM 717 C C . GLY A 1 91 ? 9.197 5.308 3.371 1.00 95.50 91 GLY A C 1
ATOM 718 O O . GLY A 1 91 ? 8.029 4.927 3.397 1.00 95.50 91 GLY A O 1
ATOM 719 N N . LEU A 1 92 ? 10.204 4.487 3.041 1.00 97.19 92 LEU A N 1
ATOM 720 C CA . LEU A 1 92 ? 10.064 3.066 2.664 1.00 97.19 92 LEU A CA 1
ATOM 721 C C . LEU A 1 92 ? 10.782 2.115 3.637 1.00 97.19 92 LEU A C 1
ATOM 723 O O . LEU A 1 92 ? 11.347 1.096 3.218 1.00 97.19 92 LEU A O 1
ATOM 727 N N . THR A 1 93 ? 10.801 2.448 4.929 1.00 98.12 93 THR A N 1
ATOM 728 C CA . THR A 1 93 ? 11.281 1.523 5.970 1.00 98.12 93 THR A CA 1
ATOM 729 C C . THR A 1 93 ? 10.376 0.287 6.056 1.00 98.12 93 THR A C 1
ATOM 731 O O . THR A 1 93 ? 9.250 0.287 5.552 1.00 98.12 93 THR A O 1
ATOM 734 N N . ASP A 1 94 ? 10.867 -0.795 6.663 1.00 98.44 94 ASP A N 1
ATOM 735 C CA . ASP A 1 94 ? 10.064 -2.013 6.852 1.00 98.44 94 ASP A CA 1
ATOM 736 C C . ASP A 1 94 ? 8.785 -1.728 7.659 1.00 98.44 94 ASP A C 1
ATOM 738 O O . ASP A 1 94 ? 7.720 -2.258 7.336 1.00 98.44 94 ASP A O 1
ATOM 742 N N . ASP A 1 95 ? 8.867 -0.843 8.657 1.00 98.12 95 ASP A N 1
ATOM 743 C CA . ASP A 1 95 ? 7.723 -0.447 9.481 1.00 98.12 95 ASP A CA 1
ATOM 744 C C . ASP A 1 95 ? 6.719 0.403 8.703 1.00 98.12 95 ASP A C 1
ATOM 746 O O . ASP A 1 95 ? 5.521 0.126 8.775 1.00 98.12 95 ASP A O 1
ATOM 750 N N . SER A 1 96 ? 7.186 1.348 7.880 1.00 98.44 96 SER A N 1
ATOM 751 C CA . SER A 1 96 ? 6.321 2.122 6.981 1.00 98.44 96 SER A CA 1
ATOM 752 C C . SER A 1 96 ? 5.555 1.213 6.022 1.00 98.44 96 SER A C 1
ATOM 754 O O . SER A 1 96 ? 4.354 1.379 5.824 1.00 98.44 96 SER A O 1
ATOM 756 N N . ILE A 1 97 ? 6.224 0.210 5.444 1.00 98.75 97 ILE A N 1
ATOM 757 C CA . ILE A 1 97 ? 5.589 -0.716 4.498 1.00 98.75 97 ILE A CA 1
ATOM 758 C C . ILE A 1 97 ? 4.586 -1.630 5.208 1.00 98.75 97 ILE A C 1
ATOM 760 O O . ILE A 1 97 ? 3.497 -1.865 4.680 1.00 98.75 97 ILE A O 1
ATOM 764 N N . ARG A 1 98 ? 4.903 -2.113 6.415 1.00 98.69 98 ARG A N 1
ATOM 765 C CA . ARG A 1 98 ? 3.962 -2.895 7.226 1.00 98.69 98 ARG A CA 1
ATOM 766 C C . ARG A 1 98 ? 2.729 -2.073 7.589 1.00 98.69 98 ARG A C 1
ATOM 768 O O . ARG A 1 98 ? 1.613 -2.532 7.351 1.00 98.69 98 ARG A O 1
ATOM 775 N N . ALA A 1 99 ? 2.930 -0.856 8.090 1.00 98.62 99 ALA A N 1
ATOM 776 C CA . ALA A 1 99 ? 1.847 0.050 8.442 1.00 98.62 99 ALA A CA 1
ATOM 777 C C . ALA A 1 99 ? 0.974 0.384 7.225 1.00 98.62 99 ALA A C 1
ATOM 779 O O . ALA A 1 99 ? -0.248 0.329 7.323 1.00 98.62 99 ALA A O 1
ATOM 780 N N . ALA A 1 100 ? 1.581 0.629 6.060 1.00 98.75 100 ALA A N 1
ATOM 781 C CA . ALA A 1 100 ? 0.855 0.842 4.813 1.00 98.75 100 ALA A CA 1
ATOM 782 C C . ALA A 1 100 ? 0.003 -0.374 4.421 1.00 98.75 100 ALA A C 1
ATOM 784 O O . ALA A 1 100 ? -1.167 -0.203 4.092 1.00 98.75 100 ALA A O 1
ATOM 785 N N . CYS A 1 101 ? 0.544 -1.597 4.499 1.00 98.75 101 CYS A N 1
ATOM 786 C CA . CYS A 1 101 ? -0.209 -2.823 4.201 1.00 98.75 101 CYS A CA 1
ATOM 787 C C . CYS A 1 101 ? -1.430 -2.996 5.113 1.00 98.75 101 CYS A C 1
ATOM 789 O O . CYS A 1 101 ? -2.483 -3.434 4.654 1.00 98.75 101 CYS A O 1
ATOM 791 N N . GLN A 1 102 ? -1.295 -2.651 6.393 1.00 98.69 102 GLN A N 1
ATOM 792 C CA . GLN A 1 102 ? -2.401 -2.689 7.347 1.00 98.69 102 GLN A CA 1
ATOM 793 C C . GLN A 1 102 ? -3.425 -1.592 7.044 1.00 98.69 102 GLN A C 1
ATOM 795 O O . GLN A 1 102 ? -4.617 -1.872 6.949 1.00 98.69 102 GLN A O 1
ATOM 800 N N . LEU A 1 103 ? -2.965 -0.360 6.818 1.00 98.50 103 LEU A N 1
ATOM 801 C CA . LEU A 1 103 ? -3.819 0.799 6.578 1.00 98.50 103 LEU A CA 1
ATOM 802 C C . LEU A 1 103 ? -4.707 0.601 5.338 1.00 98.50 103 LEU A C 1
ATOM 804 O O . LEU A 1 103 ? -5.915 0.810 5.415 1.00 98.50 103 LEU A O 1
ATOM 808 N N . VAL A 1 104 ? -4.168 0.064 4.238 1.00 98.56 104 VAL A N 1
ATOM 809 C CA . VAL A 1 104 ? -4.973 -0.235 3.033 1.00 98.56 104 VAL A CA 1
ATOM 810 C C . VAL A 1 104 ? -6.009 -1.344 3.239 1.00 98.56 104 VAL A C 1
ATOM 812 O O . VAL A 1 104 ? -6.881 -1.537 2.396 1.00 98.56 104 VAL A O 1
ATOM 815 N N . GLY A 1 105 ? -5.969 -2.068 4.361 1.00 98.00 105 GLY A N 1
ATOM 816 C CA . GLY A 1 105 ? -7.026 -2.999 4.749 1.00 98.00 105 GLY A CA 1
ATOM 817 C C . GLY A 1 105 ? -8.384 -2.319 4.949 1.00 98.00 105 GLY A C 1
ATOM 818 O O . GLY A 1 105 ? -9.414 -2.943 4.695 1.00 98.00 105 GLY A O 1
ATOM 819 N N . TYR A 1 106 ? -8.401 -1.032 5.313 1.00 98.38 106 TYR A N 1
ATOM 820 C CA . TYR A 1 106 ? -9.634 -0.253 5.453 1.00 98.38 106 TYR A CA 1
ATOM 821 C C . TYR A 1 106 ? -10.280 0.123 4.111 1.00 98.38 106 TYR A C 1
ATOM 823 O O . TYR A 1 106 ? -11.476 0.408 4.081 1.00 98.38 106 TYR A O 1
ATOM 831 N N .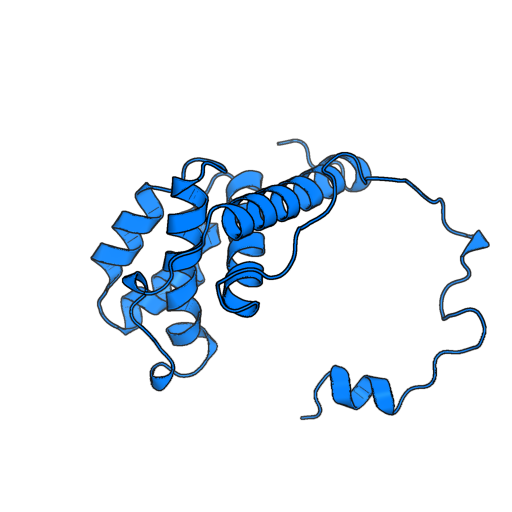 ASP A 1 107 ? -9.555 0.075 2.984 1.00 98.06 107 ASP A N 1
ATOM 832 C CA . ASP A 1 107 ? -10.095 0.472 1.674 1.00 98.06 107 ASP A CA 1
ATOM 833 C C . ASP A 1 107 ? -11.330 -0.335 1.269 1.00 98.06 107 ASP A C 1
ATOM 835 O O . ASP A 1 107 ? -12.208 0.186 0.581 1.00 98.06 107 ASP A O 1
ATOM 839 N N . VAL A 1 108 ? -11.423 -1.600 1.697 1.00 95.62 108 VAL A N 1
ATOM 840 C CA . VAL A 1 108 ? -12.576 -2.460 1.391 1.00 95.62 108 VAL A CA 1
ATOM 841 C C . VAL A 1 108 ? -13.876 -1.908 1.977 1.00 95.62 108 VAL A C 1
ATOM 843 O O . VAL A 1 108 ? -14.922 -2.047 1.348 1.00 95.62 108 VAL A O 1
ATOM 846 N N . VAL A 1 109 ? -13.801 -1.230 3.127 1.00 96.12 109 VAL A N 1
ATOM 847 C CA . VAL A 1 109 ? -14.958 -0.616 3.789 1.00 96.12 109 VAL A CA 1
ATOM 848 C C . VAL A 1 109 ? -15.530 0.511 2.936 1.00 96.12 109 VAL A C 1
ATOM 850 O O . VAL A 1 109 ? -16.743 0.618 2.798 1.00 96.12 109 VAL A O 1
ATOM 853 N N . TYR A 1 110 ? -14.664 1.336 2.341 1.00 93.81 110 TYR A N 1
ATOM 854 C CA . TYR A 1 110 ? -15.087 2.487 1.543 1.00 93.81 110 TYR A CA 1
ATOM 855 C C . TYR A 1 110 ? -15.408 2.126 0.084 1.00 93.81 110 TYR A C 1
ATOM 857 O O . TYR A 1 110 ? -16.368 2.632 -0.491 1.00 93.81 110 TYR A O 1
ATOM 865 N N . ARG A 1 111 ? -14.589 1.272 -0.544 1.00 90.31 111 ARG A N 1
ATOM 866 C CA . ARG A 1 111 ? -14.651 0.992 -1.991 1.00 90.31 111 ARG A CA 1
ATOM 867 C C . ARG A 1 111 ? -15.575 -0.166 -2.367 1.00 90.31 111 ARG A C 1
ATOM 869 O O . ARG A 1 111 ? -15.898 -0.308 -3.546 1.00 90.31 111 ARG A O 1
ATOM 876 N N . ALA A 1 112 ? -15.913 -1.036 -1.420 1.00 88.69 112 ALA A N 1
ATOM 877 C CA . ALA A 1 112 ? -16.655 -2.262 -1.682 1.00 88.69 112 ALA A CA 1
ATOM 878 C C . ALA A 1 112 ? -17.758 -2.462 -0.633 1.00 88.69 112 ALA A C 1
ATOM 880 O O . ALA A 1 112 ? -18.634 -1.613 -0.498 1.00 88.69 112 ALA A O 1
ATOM 881 N N . ASP A 1 113 ? -17.743 -3.596 0.065 1.00 84.19 113 ASP A N 1
ATOM 882 C CA . ASP A 1 113 ? -18.735 -3.956 1.067 1.00 84.19 113 ASP A CA 1
ATOM 883 C C . ASP A 1 113 ? -18.049 -4.085 2.441 1.00 84.19 113 ASP A C 1
ATOM 885 O O . ASP A 1 113 ? -17.132 -4.906 2.583 1.00 84.19 113 ASP A O 1
ATOM 889 N N . PRO A 1 114 ? -18.477 -3.320 3.465 1.00 86.38 114 PRO A N 1
ATOM 890 C CA . PRO A 1 114 ? -17.941 -3.419 4.821 1.00 86.38 114 PRO A CA 1
ATOM 891 C C . PRO A 1 114 ? -17.985 -4.832 5.417 1.00 86.38 114 PRO A C 1
ATOM 893 O O . PRO A 1 114 ? -17.153 -5.157 6.259 1.00 86.38 114 PRO A O 1
ATOM 896 N N . SER A 1 115 ? -18.892 -5.708 4.969 1.00 90.25 115 SER A N 1
ATOM 897 C CA . SER A 1 115 ? -18.948 -7.110 5.415 1.00 90.25 115 SER A CA 1
ATOM 898 C C . SER A 1 115 ? -17.717 -7.935 5.022 1.00 90.25 115 SER A C 1
ATOM 900 O O . SER A 1 115 ? -17.491 -9.011 5.572 1.00 90.25 115 SER A O 1
ATOM 902 N N . TRP A 1 116 ? -16.908 -7.450 4.075 1.00 90.75 116 TRP A N 1
ATOM 903 C CA . TRP A 1 116 ? -15.666 -8.101 3.649 1.00 90.75 116 TRP A CA 1
ATOM 904 C C . TRP A 1 116 ? -14.450 -7.623 4.444 1.00 90.75 116 TRP A C 1
ATOM 906 O O . TRP A 1 116 ? -13.345 -8.140 4.235 1.00 90.75 116 TRP A O 1
ATOM 916 N N . TYR A 1 117 ? -14.644 -6.651 5.340 1.00 94.75 117 TYR A N 1
ATOM 917 C CA . TYR A 1 117 ? -13.610 -6.176 6.241 1.00 94.75 117 TYR A CA 1
ATOM 918 C C . TYR A 1 117 ? -13.087 -7.310 7.121 1.00 94.75 117 TYR A C 1
ATOM 920 O O . TYR A 1 117 ? -13.827 -8.159 7.620 1.00 94.75 117 TYR A O 1
ATOM 928 N N . LYS A 1 118 ? -11.772 -7.297 7.311 1.00 94.19 118 LYS A N 1
ATOM 929 C CA . LYS A 1 118 ? -11.074 -8.107 8.301 1.00 94.19 118 LYS A CA 1
ATOM 930 C C . LYS A 1 118 ? -10.194 -7.177 9.127 1.00 94.19 118 LYS A C 1
ATOM 932 O O . LYS A 1 118 ? -9.692 -6.213 8.546 1.00 94.19 118 LYS A O 1
ATOM 937 N N . PRO A 1 119 ? -9.983 -7.466 10.421 1.00 96.19 119 PRO A N 1
ATOM 938 C CA . PRO A 1 119 ? -9.105 -6.667 11.266 1.00 96.19 119 PRO A CA 1
ATOM 939 C C . PRO A 1 119 ? -7.759 -6.411 10.585 1.00 96.19 119 PRO A C 1
ATOM 941 O O . PRO A 1 119 ? -7.088 -7.345 10.140 1.00 96.19 119 PRO A O 1
ATOM 944 N N . VAL A 1 120 ? -7.360 -5.143 10.481 1.00 97.25 120 VAL A N 1
ATOM 945 C CA . VAL A 1 120 ? -6.108 -4.767 9.804 1.00 97.25 120 VAL A CA 1
ATOM 946 C C . VAL A 1 120 ? -4.869 -5.335 10.499 1.00 97.2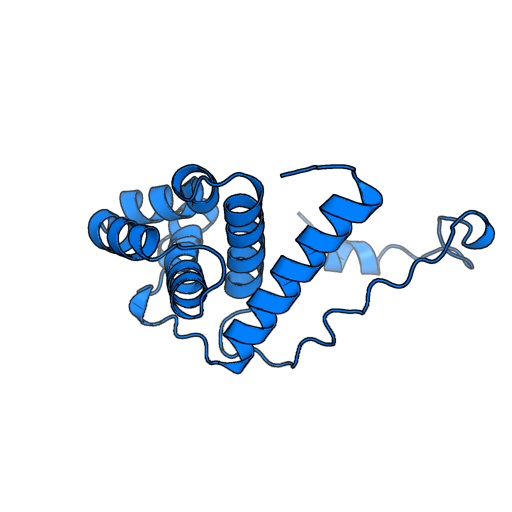5 120 VAL A C 1
ATOM 948 O O . VAL A 1 120 ? -3.835 -5.525 9.867 1.00 97.25 120 VAL A O 1
ATOM 951 N N . GLN A 1 121 ? -4.986 -5.672 11.783 1.00 96.62 121 GLN A N 1
ATOM 952 C CA . GLN A 1 121 ? -3.954 -6.320 12.588 1.00 96.62 121 GLN A C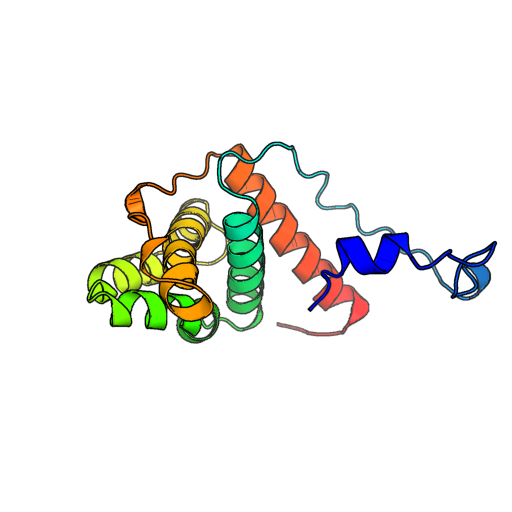A 1
ATOM 953 C C . GLN A 1 121 ? -3.601 -7.722 12.062 1.00 96.62 121 GLN A C 1
ATOM 955 O O . GLN A 1 121 ? -2.475 -8.176 12.259 1.00 96.62 121 GLN A O 1
ATOM 960 N N . ASP A 1 122 ? -4.519 -8.374 11.339 1.00 96.81 122 ASP A N 1
ATOM 961 C CA . ASP A 1 122 ? -4.294 -9.688 10.725 1.00 96.81 122 ASP A CA 1
ATOM 962 C C . ASP A 1 122 ? -3.479 -9.595 9.420 1.00 96.81 122 ASP A C 1
ATOM 964 O O . ASP A 1 122 ? -3.048 -10.612 8.868 1.00 96.81 122 ASP A O 1
ATOM 968 N N . ILE A 1 123 ? -3.259 -8.384 8.896 1.00 98.00 123 ILE A N 1
ATOM 969 C CA . ILE A 1 123 ? -2.445 -8.155 7.701 1.00 98.00 123 ILE A CA 1
ATOM 970 C C . ILE A 1 123 ? -0.976 -8.086 8.125 1.00 98.00 123 ILE A C 1
ATOM 972 O O . ILE A 1 123 ? -0.495 -7.060 8.606 1.00 98.00 123 ILE A O 1
ATOM 976 N N . ASN A 1 124 ? -0.254 -9.191 7.929 1.00 97.38 124 ASN A N 1
ATOM 977 C CA . ASN A 1 124 ? 1.147 -9.321 8.325 1.00 97.38 124 ASN A CA 1
ATOM 978 C C . ASN A 1 124 ? 2.046 -9.671 7.122 1.00 97.38 124 ASN A C 1
ATOM 980 O O . ASN A 1 124 ? 2.258 -10.858 6.849 1.00 97.38 124 ASN A O 1
ATOM 984 N N . PRO A 1 125 ? 2.556 -8.670 6.377 1.00 97.88 125 PRO A N 1
ATOM 985 C CA . PRO A 1 125 ? 3.500 -8.918 5.296 1.00 97.88 125 PRO A CA 1
ATOM 986 C C . PRO A 1 125 ? 4.832 -9.441 5.847 1.00 97.88 125 PRO A C 1
ATOM 988 O O . PRO A 1 125 ? 5.391 -8.889 6.799 1.00 97.88 125 PRO A O 1
ATOM 991 N N . ASP A 1 126 ? 5.351 -10.503 5.236 1.00 97.69 126 ASP A N 1
ATOM 992 C CA . ASP A 1 126 ? 6.686 -11.013 5.539 1.00 97.69 126 ASP A CA 1
ATOM 993 C C . ASP A 1 126 ? 7.788 -10.162 4.885 1.00 97.69 126 ASP A C 1
ATOM 995 O O . ASP A 1 126 ? 7.530 -9.267 4.076 1.00 97.69 126 ASP A O 1
ATOM 999 N N . GLN A 1 127 ? 9.050 -10.439 5.228 1.00 97.31 127 GLN A N 1
ATOM 1000 C CA . GLN A 1 127 ? 10.177 -9.665 4.702 1.00 97.31 127 GLN A CA 1
ATOM 1001 C C . GLN A 1 127 ? 10.268 -9.728 3.172 1.00 97.31 127 GLN A C 1
ATOM 1003 O O . GLN A 1 127 ? 10.660 -8.751 2.535 1.00 97.31 127 GLN A O 1
ATOM 1008 N N . ASN A 1 128 ? 9.901 -10.866 2.575 1.00 97.19 128 ASN A N 1
ATOM 1009 C CA . ASN A 1 128 ? 9.897 -11.027 1.127 1.00 97.19 128 ASN A CA 1
ATOM 1010 C C . ASN A 1 128 ? 8.886 -10.068 0.479 1.00 97.19 128 ASN A C 1
ATOM 1012 O O . ASN A 1 128 ? 9.236 -9.289 -0.405 1.00 97.19 128 ASN A O 1
ATOM 1016 N N . THR A 1 129 ? 7.662 -10.044 1.000 1.00 98.19 129 THR A N 1
ATOM 1017 C CA . THR A 1 129 ? 6.582 -9.151 0.569 1.00 98.19 129 THR A CA 1
ATOM 1018 C C . THR A 1 129 ? 6.948 -7.681 0.766 1.00 98.19 129 THR A C 1
ATOM 1020 O O . THR A 1 129 ? 6.741 -6.865 -0.131 1.00 98.19 129 THR A O 1
ATOM 1023 N N . ILE A 1 130 ? 7.556 -7.334 1.904 1.00 98.44 130 ILE A N 1
ATOM 1024 C CA . ILE A 1 130 ? 8.032 -5.973 2.185 1.00 98.44 130 ILE A CA 1
ATOM 1025 C C . ILE A 1 130 ? 9.089 -5.541 1.160 1.00 98.44 130 ILE A C 1
ATOM 1027 O O . ILE A 1 130 ? 8.995 -4.455 0.582 1.00 98.44 130 ILE A O 1
ATOM 1031 N N . ASN A 1 131 ? 10.076 -6.398 0.886 1.00 97.31 131 ASN A N 1
ATOM 1032 C CA . ASN A 1 131 ? 11.121 -6.121 -0.098 1.00 97.31 131 ASN A CA 1
ATOM 1033 C C . ASN A 1 131 ? 10.547 -5.974 -1.514 1.00 97.31 131 ASN A C 1
ATOM 1035 O O . ASN A 1 131 ? 10.971 -5.091 -2.260 1.00 97.31 131 ASN A O 1
ATOM 1039 N N . ASN A 1 132 ? 9.560 -6.795 -1.869 1.00 97.62 132 ASN A N 1
ATOM 1040 C CA . ASN A 1 132 ? 8.854 -6.705 -3.142 1.00 97.62 132 ASN A CA 1
ATOM 1041 C C . ASN A 1 132 ? 8.119 -5.371 -3.291 1.00 97.62 132 ASN A C 1
ATOM 1043 O O . ASN A 1 132 ? 8.294 -4.689 -4.300 1.00 97.62 132 ASN A O 1
ATOM 1047 N N . ILE A 1 133 ? 7.354 -4.957 -2.276 1.00 98.00 133 ILE A N 1
ATOM 1048 C CA . ILE A 1 133 ? 6.667 -3.658 -2.264 1.00 98.00 133 ILE A CA 1
ATOM 1049 C C . ILE A 1 133 ? 7.675 -2.519 -2.414 1.00 98.00 133 ILE A C 1
ATOM 1051 O O . ILE A 1 133 ? 7.483 -1.643 -3.256 1.00 98.00 133 ILE A O 1
ATOM 1055 N N . ARG A 1 134 ? 8.787 -2.559 -1.670 1.00 97.50 134 ARG A N 1
ATOM 1056 C CA . ARG A 1 134 ? 9.857 -1.559 -1.778 1.00 97.50 134 ARG A CA 1
ATOM 1057 C C . ARG A 1 134 ? 10.388 -1.442 -3.204 1.00 97.50 134 ARG A C 1
ATOM 1059 O O . ARG A 1 134 ? 10.431 -0.334 -3.736 1.00 97.50 134 ARG A O 1
ATOM 1066 N N . LYS A 1 135 ? 10.749 -2.568 -3.828 1.00 95.44 135 LYS A N 1
ATOM 1067 C CA . LYS A 1 135 ? 11.234 -2.606 -5.215 1.00 95.44 135 LYS A CA 1
ATOM 1068 C C . LYS A 1 135 ? 10.201 -2.040 -6.185 1.00 95.44 135 LYS A C 1
ATOM 1070 O O . LYS A 1 135 ? 10.546 -1.242 -7.050 1.00 95.44 135 LYS A O 1
ATOM 1075 N N . MET A 1 136 ? 8.930 -2.414 -6.028 1.00 95.38 136 MET A N 1
ATOM 1076 C CA . MET A 1 136 ? 7.847 -1.916 -6.879 1.00 95.38 136 MET A CA 1
ATOM 1077 C C . MET A 1 136 ? 7.680 -0.396 -6.772 1.00 95.38 136 MET A C 1
ATOM 1079 O O . MET A 1 136 ? 7.605 0.272 -7.801 1.00 95.38 136 MET A O 1
ATOM 1083 N N . VAL A 1 137 ? 7.703 0.171 -5.561 1.00 95.75 137 VAL A N 1
ATOM 1084 C CA . VAL A 1 137 ? 7.630 1.631 -5.374 1.00 95.75 137 VAL A CA 1
ATOM 1085 C C . VAL A 1 137 ? 8.861 2.327 -5.964 1.00 95.75 137 VAL A C 1
ATOM 1087 O O . VAL A 1 137 ? 8.732 3.322 -6.677 1.00 95.75 137 VAL A O 1
ATOM 1090 N N . GLN A 1 138 ? 10.063 1.796 -5.721 1.00 93.06 138 GLN A N 1
ATOM 1091 C CA . GLN A 1 138 ? 11.306 2.355 -6.264 1.00 93.06 138 GLN A CA 1
ATOM 1092 C C . GLN A 1 138 ? 11.309 2.369 -7.799 1.00 93.06 138 GLN A C 1
ATOM 1094 O O . GLN A 1 138 ? 11.691 3.378 -8.390 1.00 93.06 138 GLN A O 1
ATOM 1099 N N . ARG A 1 139 ? 10.807 1.306 -8.444 1.00 90.62 139 ARG A N 1
ATOM 1100 C CA . ARG A 1 139 ? 10.679 1.228 -9.909 1.00 90.62 139 ARG A CA 1
ATOM 1101 C C . ARG A 1 139 ? 9.792 2.342 -10.457 1.00 90.62 139 ARG A C 1
ATOM 1103 O O . ARG A 1 139 ? 10.155 2.993 -11.432 1.00 90.62 139 ARG A O 1
ATOM 1110 N N . ILE A 1 140 ? 8.660 2.621 -9.807 1.00 88.81 140 ILE A N 1
ATOM 1111 C CA . ILE A 1 140 ? 7.756 3.695 -10.247 1.00 88.81 140 ILE A CA 1
ATOM 1112 C C . ILE A 1 140 ? 8.421 5.072 -10.103 1.00 88.81 140 ILE A C 1
ATOM 1114 O O . ILE A 1 140 ? 8.267 5.935 -10.975 1.00 88.81 140 ILE A O 1
ATOM 1118 N N . LYS A 1 141 ? 9.202 5.283 -9.038 1.00 83.31 141 LYS A N 1
ATOM 1119 C CA . LYS A 1 141 ? 9.953 6.532 -8.848 1.00 83.31 141 LYS A CA 1
ATOM 1120 C C . LYS A 1 141 ? 11.040 6.730 -9.906 1.00 83.31 141 LYS A C 1
ATOM 1122 O O . LYS A 1 141 ? 11.176 7.847 -10.404 1.00 83.31 141 LYS A O 1
ATOM 1127 N N . GLN A 1 142 ? 11.763 5.672 -10.280 1.00 81.81 142 GLN A N 1
ATOM 1128 C CA . GLN A 1 142 ? 12.769 5.727 -11.347 1.00 81.81 142 GLN A CA 1
ATOM 1129 C C . GLN A 1 142 ? 12.135 6.159 -12.677 1.00 81.81 142 GLN A C 1
ATOM 1131 O O . GLN A 1 142 ? 12.529 7.172 -13.248 1.00 81.81 142 GLN A O 1
ATOM 1136 N N . VAL A 1 143 ? 11.039 5.505 -13.083 1.00 76.31 143 VAL A N 1
ATOM 1137 C CA . VAL A 1 143 ? 10.286 5.869 -14.301 1.00 76.31 143 VAL A CA 1
ATOM 1138 C C . VAL A 1 143 ? 9.815 7.328 -14.265 1.00 76.31 143 VAL A C 1
ATOM 1140 O O . VAL A 1 143 ? 9.931 8.051 -15.255 1.00 76.31 143 VAL A O 1
ATOM 1143 N N . SER A 1 144 ? 9.284 7.779 -13.126 1.00 71.19 144 SER A N 1
ATOM 1144 C CA . SER A 1 144 ? 8.749 9.141 -12.984 1.00 71.19 144 SER A CA 1
ATOM 1145 C C . SER A 1 144 ? 9.838 10.212 -13.097 1.00 71.19 144 SER A C 1
ATOM 1147 O O . SER A 1 144 ? 9.600 11.285 -13.658 1.00 71.19 144 SER A O 1
ATOM 1149 N N . THR A 1 145 ? 11.038 9.907 -12.603 1.00 68.94 145 THR A N 1
ATOM 1150 C CA . THR A 1 145 ? 12.193 10.810 -12.659 1.00 68.94 145 THR A CA 1
ATOM 1151 C C . THR A 1 145 ? 12.782 10.852 -14.070 1.00 68.94 145 THR A C 1
ATOM 1153 O O . THR A 1 145 ? 12.971 11.937 -14.622 1.00 68.94 145 THR A O 1
ATOM 1156 N N . ASP A 1 146 ? 13.001 9.685 -14.680 1.00 64.75 146 ASP A N 1
ATOM 1157 C CA . ASP A 1 146 ? 13.768 9.558 -15.925 1.00 64.75 146 ASP A CA 1
ATOM 1158 C C . ASP A 1 146 ? 12.951 9.878 -17.185 1.00 64.75 146 ASP A C 1
ATOM 1160 O O . ASP A 1 146 ? 13.503 10.330 -18.187 1.00 64.75 146 ASP A O 1
ATOM 1164 N N . VAL A 1 147 ? 11.630 9.664 -17.151 1.00 62.91 147 VAL A N 1
ATOM 1165 C CA . VAL A 1 147 ? 10.760 9.807 -18.334 1.00 62.91 147 VAL A CA 1
ATOM 1166 C C . VAL A 1 147 ? 9.878 11.049 -18.264 1.00 62.91 147 VAL A C 1
ATOM 1168 O O . VAL A 1 147 ? 9.656 11.709 -19.277 1.00 62.91 147 VAL A O 1
ATOM 1171 N N . ILE A 1 148 ? 9.343 11.362 -17.082 1.00 62.56 148 ILE A N 1
ATOM 1172 C CA . ILE A 1 148 ? 8.292 12.381 -16.925 1.00 62.56 148 ILE A CA 1
ATOM 1173 C C . ILE A 1 148 ? 8.885 13.728 -16.473 1.00 62.56 148 ILE A C 1
ATOM 1175 O O . ILE A 1 148 ? 8.250 14.769 -16.632 1.00 62.56 148 ILE A O 1
ATOM 1179 N N . GLY A 1 149 ? 10.123 13.741 -15.966 1.00 58.22 149 GLY A N 1
ATOM 1180 C CA . GLY A 1 149 ? 10.816 14.963 -15.549 1.00 58.22 149 GLY A CA 1
ATOM 1181 C C . GLY A 1 149 ? 10.304 15.554 -14.232 1.00 58.22 149 GLY A C 1
ATOM 1182 O O . GLY A 1 149 ? 10.546 16.730 -13.956 1.00 58.22 149 GLY A O 1
ATOM 1183 N N . TYR A 1 150 ? 9.609 14.764 -13.408 1.00 54.31 150 TYR A N 1
ATOM 1184 C CA . TYR A 1 150 ? 9.237 15.173 -12.054 1.00 54.31 150 TYR A CA 1
ATOM 1185 C C . TYR A 1 150 ? 10.497 15.190 -11.176 1.00 54.31 150 TYR A C 1
ATOM 1187 O O . TYR A 1 150 ? 11.037 14.140 -10.835 1.00 54.31 150 TYR A O 1
ATOM 1195 N N . LYS A 1 151 ? 10.985 16.384 -10.819 1.00 49.38 151 LYS A N 1
ATOM 1196 C CA . LYS A 1 151 ? 11.982 16.548 -9.752 1.00 49.38 151 LYS A CA 1
ATOM 1197 C C . LYS A 1 151 ? 11.242 16.702 -8.424 1.00 49.38 151 LYS A C 1
ATOM 1199 O O . LYS A 1 151 ? 10.366 17.561 -8.332 1.00 49.38 151 LYS A O 1
ATOM 1204 N N . ALA A 1 152 ? 11.573 15.842 -7.462 1.00 54.31 152 ALA A N 1
ATOM 1205 C CA . ALA A 1 152 ? 11.167 15.992 -6.065 1.00 54.31 152 ALA A CA 1
ATOM 1206 C C . ALA A 1 152 ? 11.802 17.242 -5.440 1.00 54.31 152 ALA A C 1
ATOM 1208 O O . ALA A 1 152 ? 12.937 17.587 -5.853 1.00 54.31 152 ALA A O 1
#

Secondary structure (DSSP, 8-state):
---HHHHHHH-PPPTT-SS-GGGS-----TTS--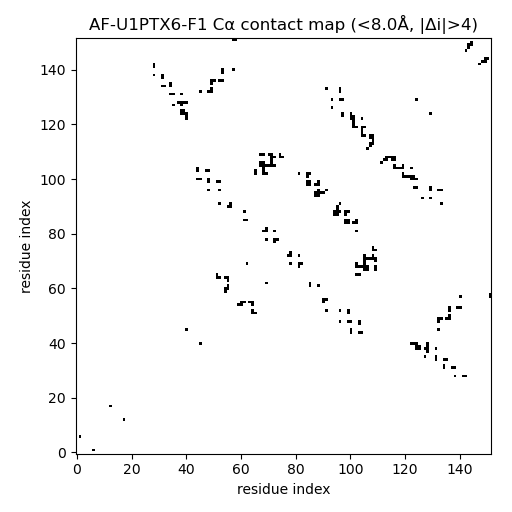--SPPSS-HHHHHHHHHHHHHHHHHS-HHHHTHHHHHHHHHTT-HHHHHHHHTT--TT-HHHHHHHHHHGGGHHHHHS-GGG---GGG----HHHHHHHHHHHHHHHHHHHHTT----

Mean predicted aligned error: 6.13 Å

Radius of gyration: 18.12 Å; Cα contacts (8 Å, |Δi|>4): 164; chains: 1; bounding box: 39×32×53 Å

Foldseek 3Di:
DDDPVRVVVVDDADDCGPDNCVVDDDDDLCPLDDQDDDWPDDPVLLVLLLQLLLVCQQVVDSCVSLVLLCVLCVVVVNNVLLVVLSVQQDRLDLSNSLSSSLSCLSNCSRPHPCVPRDRSVPRGTDPSSSSNSVSSSVSVVSCCVPPVVRDD

pLDDT: mean 91.13, std 10.08, range [49.38, 98.75]

Solvent-accessible surface area (backbone atoms only — not comparable to full-atom values): 8910 Å² total; per-residue (Å²): 135,82,52,72,77,59,53,52,75,77,55,81,80,56,92,77,53,97,58,67,64,90,81,58,83,89,77,90,78,76,83,77,61,86,71,70,81,79,56,78,57,61,68,67,44,55,53,50,27,33,52,30,50,38,45,17,71,64,71,74,40,60,66,75,38,41,42,57,21,50,51,14,21,50,78,73,74,41,43,69,61,45,53,55,33,56,73,46,60,56,79,79,41,74,61,14,48,45,29,38,42,20,40,44,42,25,31,40,41,62,76,61,50,56,89,72,53,61,70,37,85,75,50,70,67,44,74,60,33,46,51,35,43,48,44,54,30,51,52,53,52,52,50,40,41,78,73,70,65,59,77,124

Sequence (152 aa):
MTTVTERIKEIKQPRGGYLPLRNFTVTDMDEIGEVTSPENIRANLVGIAVDYLTRFTTYGDPFSAFEISLHGAHLIQDETTALNLLRHLDGLTDDSIRAACQLVGYDVVYRADPSWYKPVQDINPDQNTINNIRKMVQRIKQVSTDVIGYKA